Protein AF-A0A955DGS5-F1 (afdb_monomer)

pLDDT: mean 87.35, std 11.06, range [54.34, 96.38]

Radius of gyration: 20.05 Å; Cα contacts (8 Å, |Δi|>4): 126; chains: 1; bounding box: 42×46×70 Å

Solvent-accessible surface area (backbone atoms only — not comparable to full-atom values): 8387 Å² total; per-residue (Å²): 110,50,75,60,100,88,50,77,45,52,70,72,89,60,100,58,95,71,79,58,63,37,52,48,39,44,22,49,58,46,49,58,49,48,41,37,56,33,24,72,73,69,76,38,95,44,89,34,68,49,77,44,74,33,61,49,81,53,48,23,42,70,72,57,45,41,52,52,51,54,49,52,53,51,49,36,52,75,47,48,29,98,85,54,30,80,56,49,81,47,75,48,66,95,64,86,72,51,80,87,46,62,88,70,65,85,78,80,74,46,90,90,43,53,77,32,30,97,75,50,50,81,81,86,74,71,73,77,77,74,80,80,84,126

Foldseek 3Di:
DDDDPVDDFFDDDDPDDDDDQLRRLLRVVVVLVVQLVCVVVVNHPDPLEDEAEASVVSVNPPVNQQVVVVVVQVLCVVQPHPPGNSHDYHYHHPDDHPPVCPVVDDAAADPPQCCRHPVSHDPPPPDPDDPDDD

Sequence (134 aa):
IVVTEEEVEFEIRRKAAIGGEAVESLAVVLADTCGLLASVEGIANHPGFILHDSPREADLGSALYHRFISFMLSGHSALGGDEEAPFQYIMTTTTPPPPECEGVIRVHLSDDDDNNLLFKRRLGATSPLLPESS

Secondary structure (DSSP, 8-state):
-EE-SS-EE-----SS---SHHHHHHHHHHHHHHHHHHHHTTSS---SEEEEE-TTTTT--HHHHHHHHHHHHHHHHHTTHHHH-S-EEEEE-SSPPPGGGGGG------SSSGGGSTTSS-SS-PPP-PPPP-

Mean predicted aligned error: 7.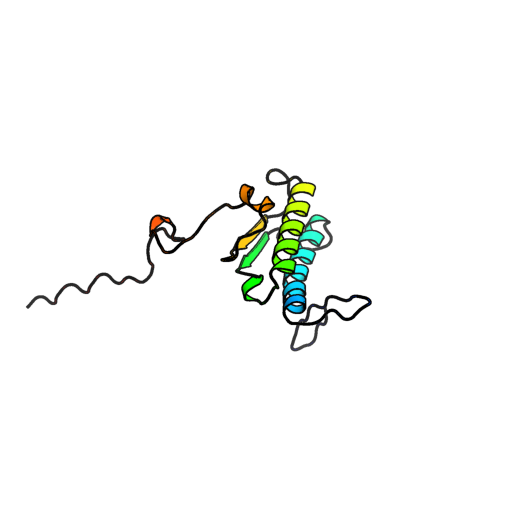56 Å

Structure (mmCIF, N/CA/C/O backbone):
data_AF-A0A955DGS5-F1
#
_entry.id   AF-A0A955DGS5-F1
#
loop_
_atom_site.group_PDB
_atom_site.id
_atom_site.type_symbol
_atom_site.label_atom_id
_atom_site.label_alt_id
_atom_site.label_comp_id
_atom_site.label_asym_id
_atom_site.label_entity_id
_atom_site.label_seq_id
_atom_site.pdbx_PDB_ins_code
_atom_site.Cartn_x
_atom_site.Cartn_y
_atom_site.Cartn_z
_atom_site.occupancy
_atom_site.B_iso_or_equiv
_atom_site.auth_seq_id
_atom_site.auth_comp_id
_atom_site.auth_asym_id
_atom_site.auth_atom_id
_atom_site.pdbx_PDB_model_num
ATOM 1 N N . ILE A 1 1 ? -16.773 10.452 6.235 1.00 80.62 1 ILE A N 1
ATOM 2 C CA . ILE A 1 1 ? -17.492 9.780 5.136 1.00 80.62 1 ILE A CA 1
ATOM 3 C C . ILE A 1 1 ? -18.809 10.503 4.978 1.00 80.62 1 ILE A C 1
ATOM 5 O O . ILE A 1 1 ? -19.562 10.573 5.948 1.00 80.62 1 ILE A O 1
ATOM 9 N N . VAL A 1 2 ? -19.025 11.101 3.818 1.00 83.69 2 VAL A N 1
ATOM 10 C CA . VAL A 1 2 ? -20.329 11.596 3.390 1.00 83.69 2 VAL A CA 1
ATOM 11 C C . VAL A 1 2 ? -20.880 10.536 2.448 1.00 83.69 2 VAL A C 1
ATOM 13 O O . VAL A 1 2 ? -20.172 10.060 1.569 1.00 83.69 2 VAL A O 1
ATOM 16 N N . VAL A 1 3 ? -22.104 10.090 2.703 1.00 86.81 3 VAL A N 1
ATOM 17 C CA . VAL A 1 3 ? -22.772 9.077 1.887 1.00 86.81 3 VAL A CA 1
ATOM 18 C C . VAL A 1 3 ? -24.062 9.701 1.395 1.00 86.81 3 VAL A C 1
ATOM 20 O O . VAL A 1 3 ? -24.892 10.111 2.210 1.00 86.81 3 VAL A O 1
ATOM 23 N N . THR A 1 4 ? -24.208 9.793 0.082 1.00 88.94 4 THR A N 1
ATOM 24 C CA . THR A 1 4 ? -25.453 10.180 -0.580 1.00 88.94 4 THR A CA 1
ATOM 25 C C . THR A 1 4 ? -25.998 8.981 -1.359 1.00 88.94 4 THR A C 1
ATOM 27 O O . THR A 1 4 ? -25.420 7.893 -1.331 1.00 88.94 4 THR A O 1
ATOM 30 N N . GLU A 1 5 ? -27.144 9.142 -2.021 1.00 87.19 5 GLU A N 1
ATOM 31 C CA . GLU A 1 5 ? -27.662 8.101 -2.920 1.00 87.19 5 GLU A CA 1
ATOM 32 C C . GLU A 1 5 ? -26.784 7.918 -4.169 1.00 87.19 5 GLU A C 1
ATOM 34 O O . GLU A 1 5 ? -26.794 6.845 -4.768 1.00 87.19 5 GLU A O 1
ATOM 39 N N . GLU A 1 6 ? -26.023 8.947 -4.551 1.00 89.62 6 GLU A N 1
ATOM 40 C CA . GLU A 1 6 ? -25.260 8.988 -5.802 1.00 89.62 6 GLU A CA 1
ATOM 41 C C . GLU A 1 6 ? -23.753 8.813 -5.583 1.00 89.62 6 GLU A C 1
ATOM 43 O O . GLU A 1 6 ? -23.057 8.335 -6.479 1.00 89.62 6 GLU A O 1
ATOM 48 N N . GLU A 1 7 ? -23.238 9.164 -4.401 1.00 87.94 7 GLU A N 1
ATOM 49 C CA . GLU A 1 7 ? -21.801 9.202 -4.145 1.00 87.94 7 GLU A CA 1
ATOM 50 C C . GLU A 1 7 ? -21.417 8.788 -2.719 1.00 87.94 7 GLU A C 1
ATOM 52 O O . GLU A 1 7 ? -22.179 8.913 -1.754 1.00 87.94 7 GLU A O 1
ATOM 57 N N . VAL A 1 8 ? -20.178 8.318 -2.590 1.00 86.44 8 VAL A N 1
ATOM 58 C CA . VAL A 1 8 ? -19.501 8.133 -1.308 1.00 86.44 8 VAL A CA 1
ATOM 59 C C . VAL A 1 8 ? -18.234 8.970 -1.339 1.00 86.44 8 VAL A C 1
ATOM 61 O O . VAL A 1 8 ? -17.365 8.748 -2.178 1.00 86.44 8 VAL A O 1
ATOM 64 N N . GLU A 1 9 ? -18.122 9.903 -0.401 1.00 88.94 9 GLU A N 1
ATOM 65 C CA . GLU A 1 9 ? -16.997 10.826 -0.306 1.00 88.94 9 GLU A CA 1
ATOM 66 C C . GLU A 1 9 ? -16.252 10.649 1.024 1.00 88.94 9 GLU A C 1
ATOM 68 O O . GLU A 1 9 ? -16.837 10.544 2.116 1.00 88.94 9 GLU A O 1
ATOM 73 N N . PHE A 1 10 ? -14.924 10.642 0.946 1.00 90.25 10 PHE A N 1
ATOM 74 C CA . PHE A 1 10 ? -14.033 10.591 2.098 1.00 90.25 10 PHE A CA 1
ATOM 75 C C . PHE A 1 10 ? -13.399 11.964 2.319 1.00 90.25 10 PHE A C 1
ATOM 77 O O . PHE A 1 10 ? -12.862 12.564 1.400 1.00 90.25 10 PHE A O 1
ATOM 84 N N . GLU A 1 11 ? -13.434 12.455 3.559 1.00 88.75 11 GLU A N 1
ATOM 85 C CA . GLU A 1 11 ? -13.000 13.815 3.895 1.00 88.75 11 GLU A CA 1
ATOM 86 C C . GLU A 1 11 ? -11.994 13.787 5.053 1.00 88.75 11 GLU A C 1
ATOM 88 O O . GLU A 1 11 ? -12.238 13.153 6.087 1.00 88.75 11 GLU A O 1
ATOM 93 N N . ILE A 1 12 ? -10.891 14.530 4.912 1.00 87.69 12 ILE A N 1
ATOM 94 C CA . ILE A 1 12 ? -9.918 14.772 5.985 1.00 87.69 12 ILE A CA 1
ATOM 95 C C . ILE A 1 12 ? -10.202 16.136 6.618 1.00 87.69 12 ILE A C 1
ATOM 97 O O . ILE A 1 12 ? -9.937 17.183 6.032 1.00 87.69 12 ILE A O 1
ATOM 101 N N . ARG A 1 13 ? -10.680 16.141 7.866 1.00 84.44 13 ARG A N 1
ATOM 102 C CA . ARG A 1 13 ? -10.980 17.380 8.603 1.00 84.44 13 ARG A CA 1
ATOM 103 C C . ARG A 1 13 ? -9.812 17.824 9.479 1.00 84.44 13 ARG A C 1
ATOM 105 O O . ARG A 1 13 ? -9.363 17.085 10.354 1.00 84.44 13 ARG A O 1
ATOM 112 N N . ARG A 1 14 ? -9.371 19.078 9.328 1.00 77.12 14 ARG A N 1
ATOM 113 C CA . ARG A 1 14 ? -8.412 19.740 10.235 1.00 77.12 14 ARG A CA 1
ATOM 114 C C . ARG A 1 14 ? -8.884 21.158 10.571 1.00 77.12 14 ARG A C 1
ATOM 116 O O . ARG A 1 14 ? -9.630 21.766 9.819 1.00 77.12 14 ARG A O 1
ATOM 123 N N . LYS A 1 15 ? -8.430 21.707 11.709 1.00 68.00 15 LYS A N 1
ATOM 124 C CA . LYS A 1 15 ? -8.786 23.069 12.173 1.00 68.00 15 LYS A CA 1
ATOM 125 C C . LYS A 1 15 ? -8.424 24.198 11.191 1.00 68.00 15 LYS A C 1
ATOM 127 O O . LYS A 1 15 ? -8.991 25.277 11.298 1.00 68.00 15 LYS A O 1
ATOM 132 N N . ALA A 1 16 ? -7.484 23.968 10.279 1.00 69.62 16 ALA A N 1
ATOM 133 C CA . ALA A 1 16 ? -7.197 24.846 9.149 1.00 69.62 16 ALA A CA 1
ATOM 134 C C . ALA A 1 16 ? -7.547 24.092 7.865 1.00 69.62 16 ALA A C 1
ATOM 136 O O . ALA A 1 16 ? -7.294 22.886 7.804 1.00 69.62 16 ALA A O 1
ATOM 137 N N . ALA A 1 17 ? -8.102 24.789 6.871 1.00 59.06 17 ALA A N 1
ATOM 138 C CA . ALA A 1 17 ? -8.433 24.189 5.587 1.00 59.06 17 ALA A CA 1
ATOM 139 C C . ALA A 1 17 ? -7.171 23.581 4.960 1.00 59.06 17 ALA A C 1
ATOM 141 O O . ALA A 1 17 ? -6.194 24.282 4.695 1.00 59.06 17 ALA A O 1
ATOM 142 N N . ILE A 1 18 ? -7.197 22.267 4.761 1.00 68.06 18 ILE A N 1
ATOM 143 C CA . ILE A 1 18 ? -6.286 21.566 3.867 1.00 68.06 18 ILE A CA 1
ATOM 144 C C . ILE A 1 18 ? -7.194 21.050 2.760 1.00 68.06 18 ILE A C 1
ATOM 146 O O . ILE A 1 18 ? -8.137 20.324 3.050 1.00 68.06 18 ILE A O 1
ATOM 150 N N . GLY A 1 19 ? -6.964 21.488 1.532 1.00 67.88 19 GLY A N 1
ATOM 151 C CA . GLY A 1 19 ? -7.753 21.081 0.376 1.00 67.88 19 GLY A CA 1
ATOM 152 C C . GLY A 1 19 ? -6.851 20.866 -0.827 1.00 67.88 19 GLY A C 1
ATOM 153 O O . GLY A 1 19 ? -5.656 21.179 -0.774 1.00 67.88 19 GLY A O 1
ATOM 154 N N . GLY A 1 20 ? -7.441 20.345 -1.894 1.00 83.00 20 GLY A N 1
ATOM 155 C CA . GLY A 1 20 ? -6.760 20.018 -3.136 1.00 83.00 20 GLY A CA 1
ATOM 156 C C . GLY A 1 20 ? -6.699 18.516 -3.380 1.00 83.00 20 GLY A C 1
ATOM 157 O O . GLY A 1 20 ? -6.750 17.714 -2.448 1.00 83.00 20 GLY A O 1
ATOM 158 N N . GLU A 1 21 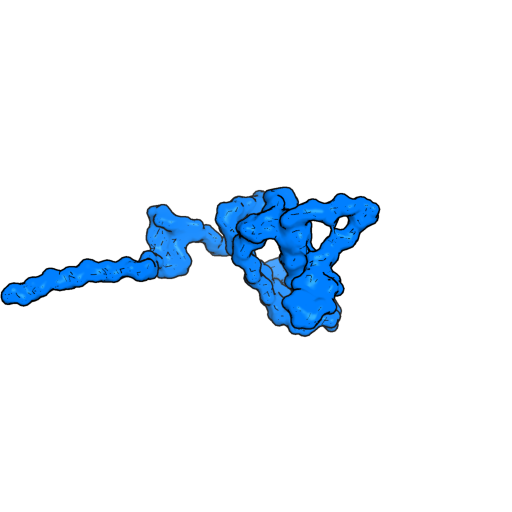? -6.519 18.179 -4.648 1.00 84.69 21 GLU A N 1
ATOM 159 C CA . GLU A 1 21 ? -6.558 16.828 -5.216 1.00 84.69 21 GLU A CA 1
ATOM 160 C C . GLU A 1 21 ? -5.726 15.815 -4.411 1.00 84.69 21 GLU A C 1
ATOM 162 O O . GLU A 1 21 ? -6.211 14.770 -3.997 1.00 84.69 21 GLU A O 1
ATOM 167 N N . ALA A 1 22 ? -4.504 16.189 -4.016 1.00 85.50 22 ALA A N 1
ATOM 168 C CA . ALA A 1 22 ? -3.632 15.323 -3.222 1.00 85.50 22 ALA A CA 1
ATOM 169 C C . ALA A 1 22 ? -4.194 14.928 -1.840 1.00 85.50 22 ALA A C 1
ATOM 171 O O . ALA A 1 22 ? -3.803 13.899 -1.287 1.00 85.50 22 ALA A O 1
ATOM 172 N N . VAL A 1 23 ? -5.050 15.759 -1.241 1.00 87.56 23 VAL A N 1
ATOM 173 C CA . VAL A 1 23 ? -5.701 15.483 0.051 1.00 87.56 23 VAL A CA 1
ATOM 174 C C . VAL A 1 23 ? -6.929 14.603 -0.149 1.00 87.56 23 VAL A C 1
ATOM 176 O O . VAL A 1 23 ? -7.165 13.715 0.667 1.00 87.56 23 VAL A O 1
ATOM 179 N N . GLU A 1 24 ? -7.674 14.823 -1.229 1.00 87.50 24 GLU A N 1
ATOM 180 C CA . GLU A 1 24 ? -8.838 14.016 -1.612 1.00 87.50 24 GLU A CA 1
ATOM 181 C C . GLU A 1 24 ? -8.409 12.574 -1.905 1.00 87.50 24 GLU A C 1
ATOM 183 O O . GLU A 1 24 ? -8.931 11.630 -1.313 1.00 87.50 24 GLU A O 1
ATOM 188 N N . SER A 1 25 ? -7.343 12.395 -2.680 1.00 88.62 25 SER A N 1
ATOM 189 C CA . SER A 1 25 ? -6.785 11.072 -2.974 1.00 88.62 25 SER A CA 1
ATOM 190 C C . SER A 1 25 ? -6.192 10.386 -1.749 1.00 88.62 25 SER A C 1
ATOM 192 O O . SER A 1 25 ? -6.316 9.172 -1.577 1.00 88.62 25 SER A O 1
ATOM 194 N N . LEU A 1 26 ? -5.593 11.161 -0.838 1.00 90.56 26 LEU A N 1
ATOM 195 C CA . LEU A 1 26 ? -5.174 10.631 0.457 1.00 90.56 26 LEU A CA 1
ATOM 196 C C . LEU A 1 26 ? -6.375 10.149 1.279 1.00 90.56 26 LEU A C 1
ATOM 198 O O . LEU A 1 26 ? -6.252 9.150 1.982 1.00 90.56 26 LEU A O 1
ATOM 202 N N . ALA A 1 27 ? -7.518 10.837 1.219 1.00 91.31 27 ALA A N 1
ATOM 203 C CA . ALA A 1 27 ? -8.705 10.467 1.983 1.00 91.31 27 ALA A CA 1
ATOM 204 C C . ALA A 1 27 ? -9.230 9.083 1.582 1.00 91.31 27 ALA A C 1
ATOM 206 O O . ALA A 1 27 ? -9.593 8.305 2.462 1.00 91.31 27 ALA A O 1
ATOM 207 N N . VAL A 1 28 ? -9.200 8.761 0.286 1.00 90.25 28 VAL A N 1
ATOM 208 C CA . VAL A 1 28 ? -9.570 7.439 -0.245 1.00 90.25 28 VAL A CA 1
ATOM 209 C C . VAL A 1 28 ? -8.629 6.358 0.293 1.00 90.25 28 VAL A C 1
ATOM 211 O O . VAL A 1 28 ? -9.060 5.440 0.983 1.00 90.25 28 VAL A O 1
ATOM 214 N N . VAL A 1 29 ? -7.322 6.531 0.088 1.00 92.50 29 VAL A N 1
ATOM 215 C CA . VAL A 1 29 ? -6.290 5.572 0.522 1.00 92.50 29 VAL A CA 1
ATOM 216 C C . VAL A 1 29 ? -6.285 5.367 2.048 1.00 92.50 29 VAL A C 1
ATOM 218 O O . VAL A 1 29 ? -6.055 4.259 2.547 1.00 92.50 29 VAL A O 1
ATOM 221 N N . LEU A 1 30 ? -6.547 6.430 2.815 1.00 93.69 30 LEU A N 1
ATOM 222 C CA . LEU A 1 30 ? -6.703 6.345 4.266 1.00 93.69 30 LEU A CA 1
ATOM 223 C C . LEU A 1 30 ? -7.989 5.629 4.667 1.00 93.69 30 LEU A C 1
ATOM 225 O O . LEU A 1 30 ? -7.971 4.937 5.678 1.00 93.69 30 LEU A O 1
ATOM 229 N N . ALA A 1 31 ? -9.084 5.772 3.924 1.00 93.19 31 ALA A N 1
ATOM 230 C CA . ALA A 1 31 ? -10.332 5.090 4.240 1.00 93.19 31 ALA A CA 1
ATOM 231 C C . ALA A 1 31 ? -10.193 3.567 4.145 1.00 93.19 31 ALA A C 1
ATOM 233 O O . ALA A 1 31 ? -10.577 2.867 5.087 1.00 93.19 31 ALA A O 1
ATOM 234 N N . ASP A 1 32 ? -9.566 3.073 3.075 1.00 93.44 32 ASP A N 1
ATOM 235 C CA . ASP A 1 32 ? -9.265 1.647 2.899 1.00 93.44 32 ASP A CA 1
ATOM 236 C C . ASP A 1 32 ? -8.393 1.138 4.055 1.00 93.44 32 ASP A C 1
ATOM 238 O O . ASP A 1 32 ? -8.718 0.173 4.753 1.00 93.44 32 ASP A O 1
ATOM 242 N N . THR A 1 33 ? -7.323 1.881 4.345 1.00 94.81 33 THR A N 1
ATOM 243 C CA . THR A 1 33 ? -6.391 1.577 5.436 1.00 94.81 33 THR A CA 1
ATOM 244 C C . THR A 1 33 ? -7.065 1.615 6.811 1.00 94.81 33 THR A C 1
ATOM 246 O O . THR A 1 33 ? -6.771 0.788 7.672 1.00 94.81 33 THR A O 1
ATOM 249 N N . CYS A 1 34 ? -7.990 2.544 7.045 1.00 95.06 34 CYS A N 1
ATOM 250 C CA . CYS A 1 34 ? -8.764 2.612 8.279 1.00 95.06 34 CYS A CA 1
ATOM 251 C C . CYS A 1 34 ? -9.641 1.373 8.452 1.00 95.06 34 CYS A C 1
ATOM 253 O O . CYS A 1 34 ? -9.698 0.838 9.556 1.00 95.06 34 CYS A O 1
ATOM 255 N N . GLY A 1 35 ? -10.293 0.900 7.385 1.00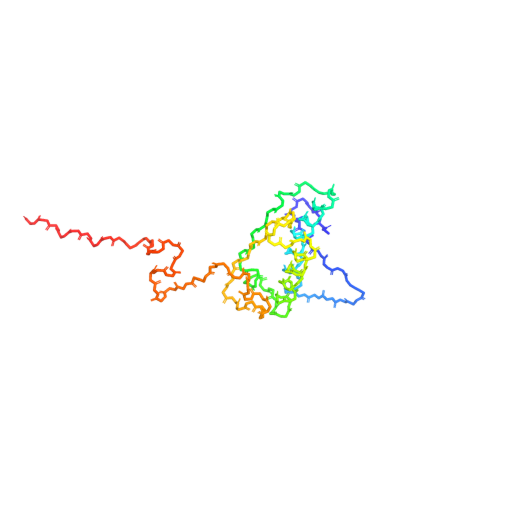 95.06 35 GLY A N 1
ATOM 256 C CA . GLY A 1 35 ? -11.054 -0.350 7.412 1.00 95.06 35 GLY A CA 1
ATOM 257 C C . GLY A 1 35 ? -10.172 -1.545 7.772 1.00 95.06 35 GLY A C 1
ATOM 258 O O . GLY A 1 35 ? -10.535 -2.351 8.632 1.00 95.06 35 GLY A O 1
ATOM 259 N N . LEU A 1 36 ? -8.977 -1.609 7.182 1.00 96.38 36 LEU A N 1
ATOM 260 C CA . LEU A 1 36 ? -7.988 -2.631 7.493 1.00 96.38 36 LEU A CA 1
ATOM 261 C C . LEU A 1 36 ? -7.545 -2.590 8.959 1.00 96.38 36 LEU A C 1
ATOM 263 O O . LEU A 1 36 ? -7.668 -3.589 9.663 1.00 96.38 36 LEU A O 1
ATOM 267 N N . LEU A 1 37 ? -7.074 -1.443 9.444 1.00 95.38 37 LEU A N 1
ATOM 268 C CA . LEU A 1 37 ? -6.594 -1.306 10.821 1.00 95.38 37 LEU A CA 1
ATOM 269 C C . LEU A 1 37 ? -7.723 -1.512 11.841 1.00 95.38 37 LEU A C 1
ATOM 271 O O . LEU A 1 37 ? -7.512 -2.127 12.880 1.00 95.38 37 LEU A O 1
ATOM 275 N N . ALA A 1 38 ? -8.949 -1.088 11.530 1.00 96.12 38 ALA A N 1
ATOM 276 C CA . ALA A 1 38 ? -10.108 -1.386 12.366 1.00 96.12 38 ALA A CA 1
ATOM 277 C C . ALA A 1 38 ? -10.393 -2.895 12.449 1.00 96.12 38 ALA A C 1
ATOM 279 O O . ALA A 1 38 ? -10.859 -3.361 13.486 1.00 96.12 38 ALA A O 1
ATOM 280 N N . SER A 1 39 ? -10.114 -3.676 11.399 1.00 95.81 39 SER A N 1
ATOM 281 C CA . SER A 1 39 ? -10.256 -5.139 11.462 1.00 95.81 39 SER A CA 1
ATOM 282 C C . SER A 1 39 ? -9.192 -5.816 12.314 1.00 95.81 39 SER A C 1
ATOM 284 O O . SER A 1 39 ? -9.511 -6.778 13.006 1.00 95.81 39 SER A O 1
ATOM 286 N N . VAL A 1 40 ? -7.974 -5.266 12.348 1.00 94.69 40 VAL A N 1
ATOM 287 C CA . VAL A 1 40 ? -6.913 -5.719 13.261 1.00 94.69 40 VAL A CA 1
ATOM 288 C C . VAL A 1 40 ? -7.364 -5.592 14.719 1.00 94.69 40 VAL A C 1
ATOM 290 O O . VAL A 1 40 ? -7.136 -6.491 15.522 1.00 94.69 40 VAL A O 1
ATOM 293 N N . GLU A 1 41 ? -8.092 -4.522 15.036 1.00 94.19 41 GLU A N 1
ATOM 294 C CA . GLU A 1 41 ? -8.680 -4.274 16.361 1.00 94.19 41 GLU A CA 1
ATOM 295 C C . GLU A 1 41 ? -10.017 -5.014 16.595 1.00 94.19 41 GLU A C 1
ATOM 297 O O . GLU A 1 41 ? -10.658 -4.843 17.632 1.00 94.19 41 GLU A O 1
ATOM 302 N N . GLY A 1 42 ? -10.496 -5.812 15.632 1.00 94.44 42 GLY A N 1
ATOM 303 C CA . GLY A 1 42 ? -11.777 -6.525 15.720 1.00 94.44 42 GLY A CA 1
ATOM 304 C C . GLY A 1 42 ? -13.025 -5.633 15.620 1.00 94.44 42 GLY A C 1
ATOM 305 O O . GLY A 1 42 ? -14.123 -6.061 15.973 1.00 94.44 42 GLY A O 1
ATOM 306 N N . ILE A 1 43 ? -12.876 -4.393 15.147 1.00 96.12 43 ILE A N 1
ATOM 307 C CA . ILE A 1 43 ? -13.950 -3.393 15.016 1.00 96.12 43 ILE A CA 1
ATOM 308 C C . ILE A 1 43 ? -14.641 -3.486 13.643 1.00 96.12 43 ILE A C 1
ATOM 310 O O . ILE A 1 43 ? -15.809 -3.118 13.510 1.00 96.12 43 ILE A O 1
ATOM 314 N N . ALA A 1 44 ? -13.943 -3.986 12.619 1.00 94.44 44 ALA A N 1
ATOM 315 C CA . ALA A 1 44 ? -14.445 -4.084 11.248 1.00 94.44 44 ALA A CA 1
ATOM 316 C C . ALA A 1 44 ? -14.252 -5.484 10.641 1.00 94.44 44 ALA A C 1
ATOM 318 O O . ALA A 1 44 ? -13.326 -6.206 10.990 1.00 94.44 44 ALA A O 1
ATOM 319 N N . ASN A 1 45 ? -15.097 -5.838 9.667 1.00 93.56 45 ASN A N 1
ATOM 320 C CA . ASN A 1 45 ? -15.029 -7.108 8.929 1.00 93.56 45 ASN A CA 1
ATOM 321 C C . ASN A 1 45 ? -14.224 -6.974 7.623 1.00 93.56 45 ASN A C 1
ATOM 323 O O . ASN A 1 45 ? -14.703 -7.342 6.551 1.00 93.56 45 ASN A O 1
ATOM 327 N N . HIS A 1 46 ? -13.030 -6.387 7.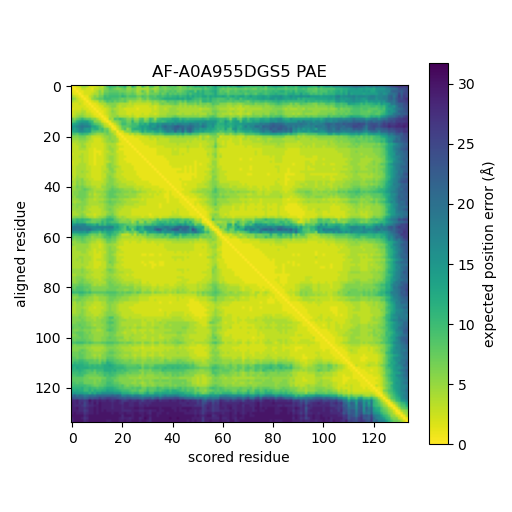690 1.00 95.94 46 HIS A N 1
ATOM 328 C CA . HIS A 1 46 ? -12.146 -6.260 6.529 1.00 95.94 46 HIS A CA 1
ATOM 329 C C . HIS A 1 46 ? -11.319 -7.552 6.347 1.00 95.94 46 HIS A C 1
ATOM 331 O O . HIS A 1 46 ? -10.889 -8.129 7.343 1.00 95.94 46 HIS A O 1
ATOM 337 N N . PRO A 1 47 ? -11.041 -8.020 5.113 1.00 94.50 47 PRO A N 1
ATOM 338 C CA . PRO A 1 47 ? -10.361 -9.301 4.859 1.00 94.50 47 PRO A CA 1
ATOM 339 C C . PRO A 1 47 ? -8.872 -9.358 5.249 1.00 94.50 47 PRO A C 1
ATOM 341 O O . PRO A 1 47 ? -8.194 -10.317 4.896 1.00 94.50 47 PRO A O 1
ATOM 344 N N . GLY A 1 48 ? -8.327 -8.335 5.912 1.00 95.31 48 GLY A N 1
ATOM 345 C CA . GLY A 1 48 ? -6.891 -8.270 6.207 1.00 95.31 48 GLY A CA 1
ATOM 346 C C . GLY A 1 48 ? -5.983 -8.126 4.974 1.00 95.31 48 GLY A C 1
ATOM 347 O O . GLY A 1 48 ? -4.778 -8.292 5.101 1.00 95.31 48 GLY A O 1
ATOM 348 N N . PHE A 1 49 ? -6.523 -7.836 3.785 1.00 95.75 49 PHE A N 1
ATOM 349 C CA . PHE A 1 49 ? -5.762 -7.764 2.532 1.00 95.75 49 PHE A CA 1
ATOM 350 C C . PHE A 1 49 ? -6.114 -6.504 1.737 1.00 95.75 49 PHE A C 1
ATOM 352 O O . PHE A 1 49 ? -7.290 -6.280 1.452 1.00 95.75 49 PHE A O 1
ATOM 359 N N . ILE A 1 50 ? -5.107 -5.708 1.361 1.00 95.38 50 ILE A N 1
ATOM 360 C CA . ILE A 1 50 ? -5.255 -4.520 0.504 1.00 95.38 50 ILE A CA 1
ATOM 361 C C . ILE A 1 50 ? -4.210 -4.543 -0.614 1.00 95.38 50 ILE A C 1
ATOM 363 O O . ILE A 1 50 ? -3.032 -4.808 -0.366 1.00 95.38 50 ILE A O 1
ATOM 367 N N . LEU A 1 51 ? -4.638 -4.176 -1.824 1.00 94.94 51 LEU A N 1
ATOM 368 C CA . LEU A 1 51 ? -3.775 -3.849 -2.957 1.00 94.94 51 LEU A CA 1
ATOM 369 C C . LEU A 1 51 ? -4.097 -2.431 -3.443 1.00 94.94 51 LEU A C 1
ATOM 371 O O . LEU A 1 51 ? -5.205 -2.191 -3.914 1.00 94.94 51 LEU A O 1
ATOM 375 N N . HIS A 1 52 ? -3.133 -1.513 -3.361 1.00 93.44 52 HIS A N 1
ATOM 376 C CA . HIS A 1 52 ? -3.227 -0.206 -4.020 1.00 93.44 52 HIS A CA 1
ATOM 377 C C . HIS A 1 52 ? -2.358 -0.192 -5.271 1.00 93.44 52 HIS A C 1
ATOM 379 O O . HIS A 1 52 ? -1.145 -0.390 -5.179 1.00 93.44 52 HIS A O 1
ATOM 385 N N . ASP A 1 53 ? -2.976 0.087 -6.416 1.00 89.81 53 ASP A N 1
ATOM 386 C CA . ASP A 1 53 ? -2.266 0.251 -7.679 1.00 89.81 53 ASP A CA 1
ATOM 387 C C . ASP A 1 53 ? -1.994 1.725 -7.964 1.00 89.81 53 ASP A C 1
ATOM 389 O O . ASP A 1 53 ? -2.923 2.518 -8.091 1.00 89.81 53 ASP A O 1
ATOM 393 N N . SER A 1 54 ? -0.712 2.092 -7.988 1.00 84.31 54 SER A N 1
ATOM 394 C CA . SER A 1 54 ? -0.214 3.441 -8.258 1.00 84.31 54 SER A CA 1
ATOM 395 C C . SER A 1 54 ? -1.011 4.560 -7.556 1.00 84.31 54 SER A C 1
ATOM 397 O O . SER A 1 54 ? -1.472 5.493 -8.210 1.00 84.31 54 SER A O 1
ATOM 399 N N . PRO A 1 55 ? -1.119 4.585 -6.209 1.00 74.88 55 PRO A N 1
ATOM 400 C CA . PRO A 1 55 ? -1.892 5.617 -5.499 1.00 74.88 55 PRO A CA 1
ATOM 401 C C . PRO A 1 55 ? -1.379 7.051 -5.731 1.00 74.88 55 PRO A C 1
ATOM 403 O O . PRO A 1 55 ? -2.085 8.017 -5.465 1.00 74.88 55 PRO A O 1
ATOM 406 N N . ARG A 1 56 ? -0.148 7.211 -6.236 1.00 69.00 56 ARG A N 1
ATOM 407 C CA . ARG A 1 56 ? 0.393 8.500 -6.687 1.00 69.00 56 ARG A CA 1
ATOM 408 C C . ARG A 1 56 ? -0.172 8.961 -8.034 1.00 69.00 56 ARG A C 1
ATOM 410 O O . ARG A 1 56 ? -0.262 10.161 -8.249 1.00 69.00 56 ARG A O 1
ATOM 417 N N . GLU A 1 57 ? -0.515 8.044 -8.935 1.00 62.31 57 GLU A N 1
ATOM 418 C CA . GLU A 1 57 ? -1.140 8.392 -10.221 1.00 62.31 57 GLU A CA 1
ATOM 419 C C . GLU A 1 57 ? -2.566 8.918 -10.032 1.00 62.31 57 GLU A C 1
ATOM 421 O O . GLU A 1 57 ? -3.058 9.641 -10.885 1.00 62.31 57 GLU A O 1
ATOM 426 N N . ALA A 1 58 ? -3.171 8.657 -8.870 1.00 59.78 58 ALA A N 1
ATOM 427 C CA . ALA A 1 58 ? -4.345 9.364 -8.377 1.00 59.78 58 ALA A CA 1
ATOM 428 C C . ALA A 1 58 ? -3.973 10.694 -7.685 1.00 59.78 58 ALA A C 1
ATOM 430 O O . ALA A 1 58 ? -4.555 11.024 -6.672 1.00 59.78 58 ALA A O 1
ATOM 431 N N . ASP A 1 59 ? -2.953 11.431 -8.124 1.00 72.00 59 ASP A N 1
ATOM 432 C CA . ASP A 1 59 ? -2.571 12.761 -7.599 1.00 72.00 59 ASP A CA 1
ATOM 433 C C . ASP A 1 59 ? -2.113 12.855 -6.134 1.00 72.00 59 ASP A C 1
ATOM 435 O O . ASP A 1 59 ? -1.953 13.952 -5.582 1.00 72.00 59 ASP A O 1
ATOM 439 N N . LEU A 1 60 ? -1.790 11.734 -5.482 1.00 79.38 60 LEU A N 1
ATOM 440 C CA . LEU A 1 60 ? -1.169 11.788 -4.161 1.00 79.38 60 LEU A CA 1
ATOM 441 C C . LEU A 1 60 ? 0.207 12.468 -4.262 1.00 79.38 60 LEU A C 1
ATOM 443 O O . LEU A 1 60 ? 1.182 11.906 -4.765 1.00 79.38 60 LEU A O 1
ATOM 447 N N . GLY A 1 61 ? 0.305 13.699 -3.756 1.00 84.19 61 GLY A N 1
ATOM 448 C CA . GLY A 1 61 ? 1.546 14.471 -3.793 1.00 84.19 61 GLY A CA 1
ATOM 449 C C . GLY A 1 61 ? 2.718 13.704 -3.167 1.00 84.19 61 GLY A C 1
ATOM 450 O O . GLY A 1 61 ? 2.554 13.052 -2.136 1.00 84.19 61 GLY A O 1
ATOM 451 N N . SER A 1 62 ? 3.924 13.816 -3.744 1.00 85.38 62 SER A N 1
ATOM 452 C CA . SER A 1 62 ? 5.100 12.996 -3.376 1.00 85.38 62 SER A CA 1
ATOM 453 C C . SER A 1 62 ? 5.373 12.931 -1.869 1.00 85.38 62 SER A C 1
ATOM 455 O O . SER A 1 62 ? 5.721 11.877 -1.345 1.00 85.38 62 SER A O 1
ATOM 457 N N . ALA A 1 63 ? 5.196 14.046 -1.156 1.00 88.69 63 ALA A N 1
ATOM 458 C CA . ALA A 1 63 ? 5.415 14.092 0.284 1.00 88.69 63 ALA A CA 1
ATOM 459 C C . ALA A 1 63 ? 4.342 13.322 1.078 1.00 88.69 63 ALA A C 1
ATOM 461 O O . ALA A 1 63 ? 4.648 12.760 2.126 1.00 88.69 63 ALA A O 1
ATOM 462 N N . LEU A 1 64 ? 3.086 13.316 0.619 1.00 89.75 64 LEU A N 1
ATOM 463 C CA . LEU A 1 64 ? 2.014 12.522 1.229 1.00 89.75 64 LEU A CA 1
ATOM 464 C C . LEU A 1 64 ? 2.169 11.044 0.879 1.00 89.75 64 LEU A C 1
ATOM 466 O O . LEU A 1 64 ? 2.040 10.220 1.774 1.00 89.75 64 LEU A O 1
ATOM 470 N N . TYR A 1 65 ? 2.544 10.732 -0.363 1.00 90.88 65 TYR A N 1
ATOM 471 C CA . TYR A 1 65 ? 2.892 9.382 -0.804 1.00 90.88 65 TYR A CA 1
ATOM 472 C C . TYR A 1 65 ? 3.966 8.750 0.089 1.00 90.88 65 TYR A C 1
ATOM 474 O O . TYR A 1 65 ? 3.734 7.697 0.679 1.00 90.88 65 TYR A O 1
ATOM 482 N 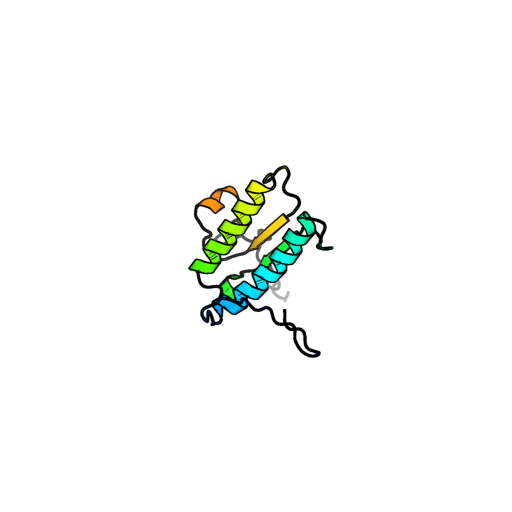N . HIS A 1 66 ? 5.102 9.433 0.275 1.00 91.94 66 HIS A N 1
ATOM 483 C CA . HIS A 1 66 ? 6.175 8.937 1.140 1.00 91.94 66 HIS A CA 1
ATOM 484 C C . HIS A 1 66 ? 5.704 8.744 2.579 1.00 91.94 66 HIS A C 1
ATOM 486 O O . HIS A 1 66 ? 5.867 7.662 3.130 1.00 91.94 66 HIS A O 1
ATOM 492 N N . ARG A 1 67 ? 5.040 9.748 3.166 1.00 93.25 67 ARG A N 1
ATOM 493 C CA . ARG A 1 67 ? 4.529 9.647 4.543 1.00 93.25 67 ARG A CA 1
ATOM 494 C C . ARG A 1 67 ? 3.525 8.513 4.729 1.00 93.25 67 ARG A C 1
ATOM 496 O O . ARG A 1 67 ? 3.538 7.880 5.779 1.00 93.25 67 ARG A O 1
ATOM 503 N N . PHE A 1 68 ? 2.655 8.281 3.750 1.00 93.38 68 PHE A N 1
ATOM 504 C CA . PHE A 1 68 ? 1.658 7.221 3.816 1.00 93.38 68 PHE A CA 1
ATOM 505 C C . PHE A 1 68 ? 2.314 5.833 3.806 1.00 93.38 68 PHE A C 1
ATOM 507 O O . PHE A 1 68 ? 1.988 5.000 4.649 1.00 93.38 68 PHE A O 1
ATOM 514 N N . ILE A 1 69 ? 3.296 5.603 2.930 1.00 93.56 69 ILE A N 1
ATOM 515 C CA . ILE A 1 69 ? 4.027 4.328 2.907 1.00 93.56 69 ILE A CA 1
ATOM 516 C C . ILE A 1 69 ? 4.808 4.127 4.206 1.00 93.56 69 ILE A C 1
ATOM 518 O O . ILE A 1 69 ? 4.708 3.062 4.813 1.00 93.56 69 ILE A O 1
ATOM 522 N N . SER A 1 70 ? 5.536 5.147 4.674 1.00 95.00 70 SER A N 1
ATOM 523 C CA . SER A 1 70 ? 6.274 5.056 5.938 1.00 95.00 70 SER A CA 1
ATOM 524 C C . SER A 1 70 ? 5.334 4.775 7.117 1.00 95.00 70 SER A C 1
ATOM 526 O O . SER A 1 70 ? 5.692 4.015 8.017 1.00 95.00 70 SER A O 1
ATOM 528 N N . PHE A 1 71 ? 4.117 5.338 7.110 1.00 95.69 71 PHE A N 1
ATOM 529 C CA . PHE A 1 71 ? 3.076 5.037 8.096 1.00 95.69 71 PHE A CA 1
ATOM 530 C C . PHE A 1 71 ? 2.662 3.560 8.055 1.00 95.69 71 PHE A C 1
ATOM 532 O O . PHE A 1 71 ? 2.676 2.905 9.098 1.00 95.69 71 PHE A O 1
ATOM 539 N N . MET A 1 72 ? 2.372 3.017 6.869 1.00 95.88 72 MET A N 1
ATOM 540 C CA . MET A 1 72 ? 2.005 1.605 6.707 1.00 95.88 72 MET A CA 1
ATOM 541 C C . MET A 1 72 ? 3.125 0.657 7.137 1.00 95.88 72 MET A C 1
ATOM 543 O O . MET A 1 72 ? 2.876 -0.291 7.878 1.00 95.88 72 MET A O 1
ATOM 547 N N . LEU A 1 73 ? 4.368 0.938 6.739 1.00 95.81 73 LEU A N 1
ATOM 548 C CA . LEU A 1 73 ? 5.533 0.132 7.106 1.00 95.81 73 LEU A CA 1
ATOM 549 C C . LEU A 1 73 ? 5.805 0.158 8.617 1.00 95.81 73 LEU A C 1
ATOM 551 O O . LEU A 1 73 ? 6.111 -0.873 9.221 1.00 95.81 73 LEU A O 1
ATOM 555 N N . SER A 1 74 ? 5.660 1.329 9.242 1.00 95.94 74 SER A N 1
ATOM 556 C CA . SER A 1 74 ? 5.809 1.471 10.693 1.00 95.94 74 SER A CA 1
ATOM 557 C C . SER A 1 74 ? 4.717 0.702 11.439 1.00 95.94 74 SER A C 1
ATOM 559 O O . SER A 1 74 ? 5.016 0.016 12.413 1.00 95.94 74 SER A O 1
ATOM 561 N N . GLY A 1 75 ? 3.467 0.776 10.966 1.00 95.19 75 GLY A N 1
ATOM 562 C CA . GLY A 1 75 ? 2.341 0.027 11.530 1.00 95.19 75 GLY A CA 1
ATOM 563 C C . GLY A 1 75 ? 2.523 -1.486 11.406 1.00 95.19 75 GLY A C 1
ATOM 564 O O . GLY A 1 75 ? 2.389 -2.192 12.399 1.00 95.19 75 GLY A O 1
ATOM 565 N N . HIS A 1 76 ? 2.917 -1.967 10.222 1.00 95.62 76 HIS A N 1
ATOM 566 C CA . HIS A 1 76 ? 3.283 -3.370 9.978 1.00 95.62 76 HIS A CA 1
ATOM 567 C C . HIS A 1 76 ? 4.340 -3.854 10.973 1.00 95.62 76 HIS A C 1
ATOM 569 O O . HIS A 1 76 ? 4.143 -4.843 11.673 1.00 95.62 76 HIS A O 1
ATOM 575 N N . SER A 1 77 ? 5.432 -3.097 11.106 1.00 95.69 77 SER A N 1
ATOM 576 C CA . SER A 1 77 ? 6.531 -3.432 12.019 1.00 95.69 77 SER A CA 1
ATOM 577 C C . SER A 1 77 ? 6.084 -3.457 13.484 1.00 95.69 77 SER A C 1
ATOM 579 O O . SER A 1 77 ? 6.471 -4.348 14.235 1.00 95.69 77 SER A O 1
ATOM 581 N N . ALA A 1 78 ? 5.247 -2.501 13.898 1.00 95.75 78 ALA A N 1
ATOM 582 C CA . ALA A 1 78 ? 4.714 -2.429 15.257 1.00 95.75 78 ALA A CA 1
ATOM 583 C C . ALA A 1 78 ? 3.750 -3.580 15.590 1.00 95.75 78 ALA A C 1
ATOM 585 O O . ALA A 1 78 ? 3.604 -3.931 16.759 1.00 95.75 78 ALA A O 1
ATOM 586 N N . LEU A 1 79 ? 3.117 -4.167 14.574 1.00 95.94 79 LEU A N 1
ATOM 587 C CA . LEU A 1 79 ? 2.168 -5.272 14.698 1.00 95.94 79 LEU A CA 1
ATOM 588 C C . LEU A 1 79 ? 2.810 -6.651 14.489 1.00 95.94 79 LEU A C 1
ATOM 590 O O . LEU A 1 79 ? 2.092 -7.629 14.335 1.00 95.94 79 LEU A O 1
ATOM 594 N N . GLY A 1 80 ? 4.144 -6.744 14.522 1.00 95.31 80 GLY A N 1
ATOM 595 C CA . GLY A 1 80 ? 4.865 -8.020 14.458 1.00 95.31 80 GLY A CA 1
ATOM 596 C C . GLY A 1 80 ? 5.542 -8.317 13.119 1.00 95.31 80 GLY A C 1
ATOM 597 O O . GLY A 1 80 ? 6.187 -9.354 12.976 1.00 95.31 80 GLY A O 1
ATOM 598 N N . GLY A 1 81 ? 5.466 -7.394 12.157 1.00 94.75 81 GLY A N 1
ATOM 599 C CA . GLY A 1 81 ? 6.208 -7.474 10.902 1.00 94.75 81 GLY A CA 1
ATOM 600 C C . GLY A 1 81 ? 5.851 -8.700 10.058 1.00 94.75 81 GLY A C 1
ATOM 601 O O . GLY A 1 81 ? 4.733 -9.200 10.103 1.00 94.75 81 GLY A O 1
ATOM 602 N N . ASP A 1 82 ? 6.806 -9.184 9.264 1.00 91.69 82 ASP A N 1
ATOM 603 C CA . ASP A 1 82 ? 6.577 -10.261 8.285 1.00 91.69 82 ASP A CA 1
ATOM 604 C C . ASP A 1 82 ? 6.129 -11.596 8.906 1.00 91.69 82 ASP A C 1
ATOM 606 O O . ASP A 1 82 ? 5.568 -12.431 8.198 1.00 91.69 82 ASP A O 1
ATOM 610 N N . GLU A 1 83 ? 6.387 -11.809 10.198 1.00 91.50 83 GLU A N 1
ATOM 611 C CA . GLU A 1 83 ? 6.062 -13.060 10.888 1.00 91.50 83 GLU A CA 1
ATOM 612 C C . GLU A 1 83 ? 4.653 -13.041 11.492 1.00 91.50 83 GLU A C 1
ATOM 614 O O . GLU A 1 83 ? 3.935 -14.032 11.391 1.00 91.50 83 GLU A O 1
ATOM 619 N N . GLU A 1 84 ? 4.247 -11.916 12.087 1.00 95.12 84 GLU A N 1
ATOM 620 C CA . GLU A 1 84 ? 3.075 -11.871 12.974 1.00 95.12 84 GLU A CA 1
ATOM 621 C C . GLU A 1 84 ? 2.069 -10.756 12.632 1.00 95.12 84 GLU A C 1
ATOM 623 O O . GLU A 1 84 ? 1.004 -10.690 13.250 1.00 95.12 84 GLU A O 1
ATOM 628 N N . ALA A 1 85 ? 2.352 -9.883 11.653 1.00 95.62 85 ALA A N 1
ATOM 629 C CA . ALA A 1 85 ? 1.408 -8.830 11.285 1.00 95.62 85 ALA A CA 1
ATOM 630 C C . ALA A 1 85 ? 0.073 -9.428 10.788 1.00 95.62 85 ALA A C 1
ATOM 632 O O . ALA A 1 85 ? 0.059 -10.240 9.860 1.00 95.62 85 ALA A O 1
ATOM 633 N N . PRO A 1 86 ? -1.078 -8.994 11.33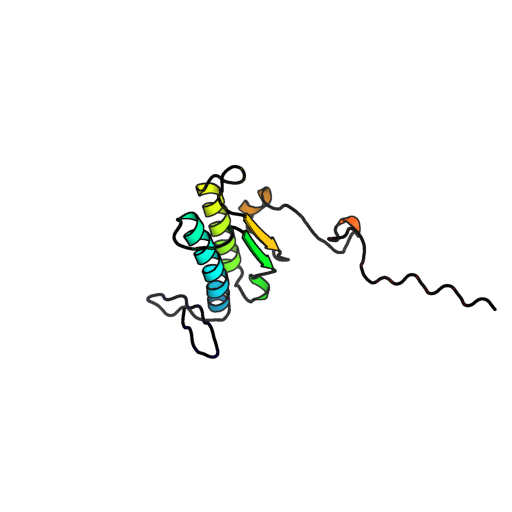6 1.00 95.62 86 PRO A N 1
ATOM 634 C CA . PRO A 1 86 ? -2.384 -9.601 11.062 1.00 95.62 86 PRO A CA 1
ATOM 635 C C . PRO A 1 86 ? -3.013 -9.130 9.739 1.00 95.62 86 PRO A C 1
ATOM 637 O O . PRO A 1 86 ? -4.231 -9.189 9.567 1.00 95.62 86 PRO A O 1
ATOM 640 N N . PHE A 1 87 ? -2.205 -8.622 8.807 1.00 96.19 87 PHE A N 1
ATOM 641 C CA . PHE A 1 87 ? -2.658 -8.183 7.496 1.00 96.19 87 PHE A CA 1
ATOM 642 C C . PHE A 1 87 ? -1.565 -8.260 6.432 1.00 96.19 87 PHE A C 1
ATOM 644 O O . PHE A 1 87 ? -0.375 -8.309 6.724 1.00 96.19 87 PHE A O 1
ATOM 651 N N . GLN A 1 88 ? -1.988 -8.178 5.172 1.00 95.06 88 GLN A N 1
ATOM 652 C CA . GLN A 1 88 ? -1.127 -8.035 4.012 1.00 95.06 88 GLN A CA 1
ATOM 653 C C . GLN A 1 88 ? -1.499 -6.772 3.231 1.00 95.06 88 GLN A C 1
ATOM 655 O O . GLN A 1 88 ? -2.631 -6.606 2.775 1.00 95.06 88 GLN A O 1
ATOM 660 N N . TYR A 1 89 ? -0.518 -5.888 3.058 1.00 95.56 89 TYR A N 1
ATOM 661 C CA . TYR A 1 89 ? -0.641 -4.694 2.231 1.00 95.56 89 TYR A CA 1
ATOM 662 C C . TYR A 1 89 ? 0.334 -4.760 1.057 1.00 95.56 89 TYR A C 1
ATOM 664 O O . TYR A 1 89 ? 1.538 -4.915 1.252 1.00 95.56 89 TYR A O 1
ATOM 672 N N . ILE A 1 90 ? -0.190 -4.641 -0.160 1.00 95.38 90 ILE A N 1
ATOM 673 C CA . ILE A 1 90 ? 0.592 -4.606 -1.394 1.00 95.38 90 ILE A CA 1
ATOM 674 C C . ILE A 1 90 ? 0.380 -3.248 -2.060 1.00 95.38 90 ILE A C 1
ATOM 676 O O . ILE A 1 90 ? -0.745 -2.767 -2.193 1.00 95.38 90 ILE A O 1
ATOM 680 N N . MET A 1 91 ? 1.474 -2.639 -2.507 1.00 93.31 91 MET A N 1
ATOM 681 C CA . MET A 1 91 ? 1.444 -1.443 -3.338 1.00 93.31 91 MET A CA 1
ATOM 682 C C . MET A 1 91 ? 2.242 -1.694 -4.612 1.00 93.31 91 MET A C 1
ATOM 684 O O . MET A 1 91 ? 3.395 -2.122 -4.547 1.00 93.31 91 MET A O 1
ATOM 688 N N . THR A 1 92 ? 1.650 -1.379 -5.757 1.00 93.06 92 THR A N 1
ATOM 689 C CA . THR A 1 92 ? 2.372 -1.216 -7.023 1.00 93.06 92 THR A CA 1
ATOM 690 C C . THR A 1 92 ? 2.560 0.269 -7.298 1.00 93.06 92 THR A C 1
ATOM 692 O O . THR A 1 92 ? 1.728 1.099 -6.936 1.00 93.06 92 THR A O 1
ATOM 695 N N . THR A 1 93 ? 3.715 0.637 -7.845 1.00 90.94 93 THR A N 1
ATOM 696 C CA . THR A 1 93 ? 4.074 2.039 -8.072 1.00 90.94 93 THR A CA 1
ATOM 697 C C . THR A 1 93 ? 5.252 2.129 -9.033 1.00 90.94 93 THR A C 1
ATOM 699 O O . THR A 1 93 ? 6.191 1.337 -8.965 1.00 90.94 93 THR A O 1
ATOM 702 N N . THR A 1 94 ? 5.223 3.129 -9.909 1.00 89.88 94 THR A N 1
ATOM 703 C CA . THR A 1 94 ? 6.368 3.538 -10.741 1.00 89.88 94 THR A CA 1
ATOM 704 C C . THR A 1 94 ? 7.254 4.569 -10.035 1.00 89.88 94 THR A C 1
ATOM 706 O O . THR A 1 94 ? 8.317 4.943 -10.528 1.00 89.88 94 THR A O 1
ATOM 709 N N . THR A 1 95 ? 6.819 5.060 -8.871 1.00 88.88 95 THR A N 1
ATOM 710 C CA . THR A 1 95 ? 7.531 6.084 -8.104 1.00 88.88 95 THR A CA 1
ATOM 711 C C . THR A 1 95 ? 8.410 5.435 -7.044 1.00 88.88 95 THR A C 1
ATOM 713 O O . THR A 1 95 ? 7.887 4.667 -6.235 1.00 88.88 95 THR A O 1
ATOM 716 N N . PRO A 1 96 ? 9.706 5.789 -6.962 1.00 89.38 96 PRO A N 1
ATOM 717 C CA . PRO A 1 96 ? 10.587 5.268 -5.925 1.00 89.38 96 PRO A CA 1
ATOM 718 C C . PRO A 1 96 ? 9.987 5.451 -4.519 1.00 89.38 96 PRO A C 1
ATOM 720 O O . PRO A 1 96 ? 9.596 6.576 -4.162 1.00 89.38 96 PRO A O 1
ATOM 723 N N . PRO A 1 97 ? 9.865 4.371 -3.726 1.00 90.00 97 PRO A N 1
ATOM 724 C CA . PRO A 1 97 ? 9.385 4.472 -2.357 1.00 90.00 97 PRO A CA 1
ATOM 725 C C . PRO A 1 97 ? 10.440 5.160 -1.467 1.00 90.00 97 PRO A C 1
ATOM 727 O O . PRO A 1 97 ? 11.574 5.388 -1.900 1.00 90.00 97 PRO A O 1
ATOM 730 N N . PRO A 1 98 ? 10.085 5.527 -0.225 1.00 91.00 98 PRO A N 1
ATOM 731 C CA . PRO A 1 98 ? 11.057 5.998 0.758 1.00 91.00 98 PRO A CA 1
ATOM 732 C C . PRO A 1 98 ? 12.208 4.989 0.962 1.00 91.00 98 PRO A C 1
ATOM 734 O O . PRO A 1 98 ? 11.952 3.785 0.889 1.00 91.00 98 PRO A O 1
ATOM 737 N N . PRO A 1 99 ? 13.450 5.426 1.255 1.00 92.00 99 PRO A N 1
ATOM 738 C CA . PRO A 1 99 ? 14.605 4.530 1.405 1.00 92.00 99 PRO A CA 1
ATOM 739 C C . PRO A 1 99 ? 14.422 3.407 2.434 1.00 92.00 99 PRO A C 1
ATOM 741 O O . PRO A 1 99 ? 14.957 2.316 2.266 1.00 92.00 99 PRO A O 1
ATOM 744 N N . GLU A 1 100 ? 13.646 3.640 3.493 1.00 93.19 100 GLU A N 1
ATOM 745 C CA . GLU A 1 100 ? 13.321 2.628 4.503 1.00 93.19 100 GLU A CA 1
ATOM 746 C C . GLU A 1 100 ? 12.507 1.445 3.952 1.00 93.19 100 GLU A C 1
ATOM 748 O O . GLU A 1 100 ? 12.445 0.395 4.587 1.00 93.19 100 GLU A O 1
ATOM 753 N N . CYS A 1 101 ? 11.906 1.593 2.769 1.00 92.56 101 CYS A N 1
ATOM 754 C CA . CYS A 1 101 ? 11.105 0.552 2.135 1.00 92.56 101 CYS A CA 1
ATOM 755 C C . CYS A 1 101 ? 11.934 -0.431 1.306 1.00 92.56 101 CYS A C 1
ATOM 757 O O . CYS A 1 101 ? 11.383 -1.430 0.858 1.00 92.56 101 CYS A O 1
ATOM 759 N N . GLU A 1 102 ? 13.234 -0.192 1.109 1.00 91.75 102 GLU A N 1
ATOM 760 C CA . GLU A 1 102 ? 14.086 -1.039 0.260 1.00 91.75 102 GLU A CA 1
ATOM 761 C C . GLU A 1 102 ? 14.017 -2.520 0.671 1.00 91.75 102 GLU A C 1
ATOM 763 O O . GLU A 1 102 ? 13.878 -3.407 -0.167 1.00 91.75 102 GLU A O 1
ATOM 768 N N . GLY A 1 103 ? 14.015 -2.794 1.981 1.00 91.50 103 GLY A N 1
ATOM 769 C CA . GLY A 1 103 ? 13.955 -4.157 2.521 1.00 91.50 103 GLY A CA 1
ATOM 770 C C . GLY A 1 103 ? 12.615 -4.876 2.329 1.00 91.50 103 GLY A C 1
ATOM 771 O O . GLY A 1 103 ? 12.548 -6.085 2.545 1.00 91.50 103 GLY A O 1
ATOM 772 N N . VAL A 1 104 ? 11.557 -4.163 1.931 1.00 92.75 104 VAL A N 1
ATOM 773 C CA . VAL A 1 104 ? 10.215 -4.732 1.718 1.00 92.75 104 VAL A CA 1
ATOM 774 C C . VAL A 1 104 ? 9.800 -4.765 0.247 1.00 92.75 104 VAL A C 1
ATOM 776 O O . VAL A 1 104 ? 8.716 -5.262 -0.067 1.00 92.75 104 VAL A O 1
ATOM 779 N N . ILE A 1 105 ? 10.651 -4.302 -0.676 1.00 94.56 105 ILE A N 1
ATOM 780 C CA . ILE A 1 105 ? 10.394 -4.439 -2.112 1.00 94.56 105 ILE A CA 1
ATOM 781 C C . ILE A 1 105 ? 10.507 -5.917 -2.495 1.00 94.56 105 ILE A C 1
ATOM 783 O O . ILE A 1 105 ? 11.542 -6.556 -2.312 1.00 94.56 105 ILE A O 1
ATOM 787 N N . ARG A 1 106 ? 9.418 -6.483 -3.028 1.00 93.94 106 ARG A N 1
ATOM 788 C CA . ARG A 1 106 ? 9.360 -7.907 -3.400 1.00 93.94 106 ARG A CA 1
ATOM 789 C C . ARG A 1 106 ? 9.649 -8.161 -4.872 1.00 93.94 106 ARG A C 1
ATOM 791 O O . ARG A 1 106 ? 10.186 -9.212 -5.208 1.00 93.94 106 ARG A O 1
ATOM 798 N N . VAL A 1 107 ? 9.268 -7.231 -5.745 1.00 93.94 107 VAL A N 1
ATOM 799 C CA . VAL A 1 107 ? 9.387 -7.382 -7.197 1.00 93.94 107 VAL A CA 1
ATOM 800 C C . VAL A 1 107 ? 9.708 -6.026 -7.816 1.00 93.94 107 VAL A C 1
ATOM 802 O O . VAL A 1 107 ? 8.996 -5.055 -7.572 1.00 93.94 107 VAL A O 1
ATOM 805 N N . HIS A 1 108 ? 10.750 -5.983 -8.644 1.00 93.19 108 HIS A N 1
ATOM 806 C CA . HIS A 1 108 ? 11.000 -4.885 -9.574 1.00 93.19 108 HIS A CA 1
ATOM 807 C C . HIS A 1 108 ? 10.528 -5.307 -10.962 1.00 93.19 108 HIS A C 1
ATOM 809 O O . HIS A 1 108 ? 10.861 -6.403 -11.414 1.00 93.19 108 HIS A O 1
ATOM 815 N N . LEU A 1 109 ? 9.747 -4.448 -11.615 1.00 93.38 109 LEU A N 1
ATOM 816 C CA . LEU A 1 109 ? 9.255 -4.665 -12.971 1.00 93.38 109 LEU A CA 1
ATOM 817 C C . LEU A 1 109 ? 9.792 -3.571 -13.893 1.00 93.38 109 LEU A C 1
ATOM 819 O O . LEU A 1 109 ? 9.795 -2.397 -13.521 1.00 93.38 109 LEU A O 1
ATOM 823 N N . SER A 1 110 ? 10.217 -3.956 -15.092 1.00 92.38 110 SER A N 1
ATOM 824 C CA . SER A 1 110 ? 10.700 -3.044 -16.134 1.00 92.38 110 SER A CA 1
ATOM 825 C C . SER A 1 110 ? 10.481 -3.649 -17.522 1.00 92.38 110 SER A C 1
ATOM 827 O O . SER A 1 110 ? 10.253 -4.850 -17.662 1.00 92.38 110 SER A O 1
ATOM 829 N N . ASP A 1 111 ? 10.491 -2.806 -18.554 1.00 90.19 111 ASP A N 1
ATOM 830 C CA . ASP A 1 111 ? 10.248 -3.195 -19.949 1.00 90.19 111 ASP A CA 1
ATOM 831 C C . ASP A 1 111 ? 11.530 -3.328 -20.795 1.00 90.19 111 ASP A C 1
ATOM 833 O O . ASP A 1 111 ? 11.444 -3.615 -21.996 1.00 90.19 111 ASP A O 1
ATOM 837 N N . ASP A 1 112 ? 12.695 -3.152 -20.163 1.00 91.69 112 ASP A N 1
ATOM 838 C CA . ASP A 1 112 ? 14.038 -3.218 -20.751 1.00 91.69 112 ASP A CA 1
ATOM 839 C C . ASP A 1 112 ? 14.538 -4.653 -20.991 1.00 91.69 112 ASP A C 1
ATOM 841 O O . ASP A 1 112 ? 15.250 -4.906 -21.963 1.00 91.69 112 ASP A O 1
ATOM 845 N N . ASP A 1 113 ? 14.124 -5.597 -20.146 1.00 90.94 113 ASP A N 1
ATOM 846 C CA . ASP A 1 113 ? 14.361 -7.034 -20.274 1.00 90.94 113 ASP A CA 1
ATOM 847 C C . ASP A 1 113 ? 13.030 -7.778 -20.119 1.00 90.94 113 ASP A C 1
ATOM 849 O O . ASP A 1 113 ? 12.285 -7.575 -19.158 1.00 90.94 113 ASP A O 1
ATOM 853 N N . ASP A 1 114 ? 12.741 -8.694 -21.044 1.00 91.50 114 ASP A N 1
ATOM 854 C CA . ASP A 1 114 ? 11.547 -9.528 -20.984 1.00 91.50 114 ASP A CA 1
ATOM 855 C C . ASP A 1 114 ? 11.480 -10.350 -19.681 1.00 91.50 114 ASP A C 1
ATOM 857 O O . ASP A 1 114 ? 10.378 -10.636 -19.223 1.00 91.50 114 ASP A O 1
ATOM 861 N N . ASN A 1 115 ? 12.613 -10.670 -19.036 1.00 92.25 115 ASN A N 1
ATOM 862 C CA . ASN A 1 115 ? 12.656 -11.339 -17.726 1.00 92.25 115 ASN A CA 1
ATOM 863 C C . ASN A 1 115 ? 12.131 -10.481 -16.566 1.00 92.25 115 ASN A C 1
ATOM 865 O O . ASN A 1 115 ? 11.698 -11.045 -15.557 1.00 92.25 115 ASN A O 1
ATOM 869 N N . ASN A 1 116 ? 12.161 -9.155 -16.714 1.00 93.25 116 ASN A N 1
ATOM 870 C CA . ASN A 1 116 ? 11.666 -8.193 -15.729 1.00 93.25 116 ASN A CA 1
ATOM 871 C C . ASN A 1 116 ? 10.191 -7.823 -15.968 1.00 93.25 116 ASN A C 1
ATOM 873 O O . ASN A 1 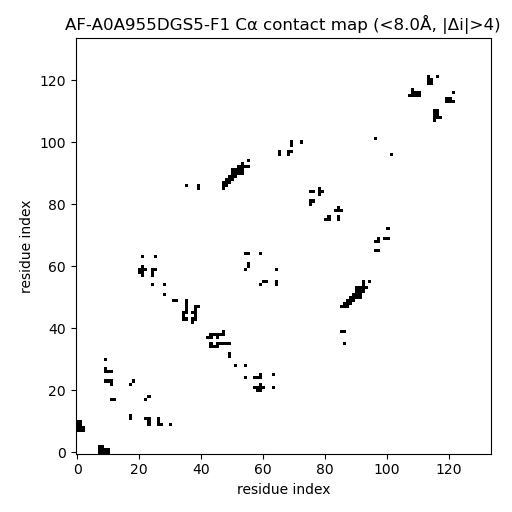116 ? 9.605 -7.062 -15.200 1.00 93.25 116 ASN A O 1
ATOM 877 N N . LEU A 1 117 ? 9.552 -8.386 -16.999 1.00 93.00 117 LEU A N 1
ATOM 878 C CA . LEU A 1 117 ? 8.106 -8.286 -17.185 1.00 93.00 117 LEU A CA 1
ATOM 879 C C . LEU A 1 117 ? 7.369 -9.170 -16.176 1.00 93.00 117 LEU A C 1
ATOM 881 O O . LEU A 1 117 ? 7.822 -10.263 -15.832 1.00 93.00 117 LEU A O 1
ATOM 885 N N . LEU A 1 118 ? 6.144 -8.776 -15.818 1.00 90.69 118 LEU A N 1
ATOM 886 C CA . LEU A 1 118 ? 5.291 -9.530 -14.889 1.00 90.69 118 LEU A CA 1
ATOM 887 C C . LEU A 1 118 ? 5.123 -11.011 -15.284 1.00 90.69 118 LEU A C 1
ATOM 889 O O . LEU A 1 118 ? 5.161 -11.897 -14.433 1.00 90.69 118 LEU A O 1
ATOM 893 N N . PHE A 1 119 ? 4.968 -11.289 -16.583 1.00 93.12 119 PHE A N 1
ATOM 894 C CA . PHE A 1 119 ? 4.804 -12.649 -17.119 1.00 93.12 119 PHE A CA 1
ATOM 895 C C . PHE A 1 119 ? 6.073 -13.223 -17.748 1.00 93.12 119 PHE A C 1
ATOM 897 O O . PHE A 1 119 ? 6.009 -14.270 -18.396 1.00 93.12 119 PHE A O 1
ATOM 904 N N . LYS A 1 120 ? 7.206 -12.532 -17.601 1.00 92.88 120 LYS A N 1
ATOM 905 C CA . LYS A 1 120 ? 8.488 -12.875 -18.232 1.00 92.88 120 LYS A CA 1
ATOM 906 C C . LYS A 1 120 ? 8.433 -13.003 -19.764 1.00 92.88 120 LYS A C 1
ATOM 908 O O . LYS A 1 120 ? 9.205 -13.741 -20.371 1.00 92.88 120 LYS A O 1
ATOM 913 N N . ARG A 1 121 ? 7.426 -12.378 -20.380 1.00 90.88 121 ARG A N 1
ATOM 914 C CA . ARG A 1 121 ? 7.164 -12.367 -21.824 1.00 90.88 121 ARG A CA 1
ATOM 915 C C . ARG A 1 121 ? 6.198 -11.244 -22.172 1.00 90.88 121 ARG A C 1
ATOM 917 O O . ARG A 1 121 ? 5.350 -10.874 -21.355 1.00 90.88 121 ARG A O 1
ATOM 924 N N . ARG A 1 122 ? 6.241 -10.787 -23.421 1.00 89.19 122 ARG A N 1
ATOM 925 C CA . ARG A 1 122 ? 5.273 -9.822 -23.960 1.00 89.19 122 ARG A CA 1
ATOM 926 C C . ARG A 1 122 ? 3.957 -10.511 -24.305 1.00 89.19 122 ARG A C 1
ATOM 928 O O . ARG A 1 122 ? 3.930 -11.535 -24.989 1.00 89.19 122 ARG A O 1
ATOM 935 N N . LEU A 1 123 ? 2.854 -9.949 -23.825 1.00 87.25 123 LEU A N 1
ATOM 936 C CA . LEU A 1 123 ? 1.514 -10.388 -24.205 1.00 87.25 123 LEU A CA 1
ATOM 937 C C . LEU A 1 123 ? 1.097 -9.678 -25.500 1.00 87.25 123 LEU A C 1
ATOM 939 O O . LEU A 1 123 ? 1.379 -8.498 -25.674 1.00 87.25 123 LEU A O 1
ATOM 943 N N . GLY A 1 124 ? 0.436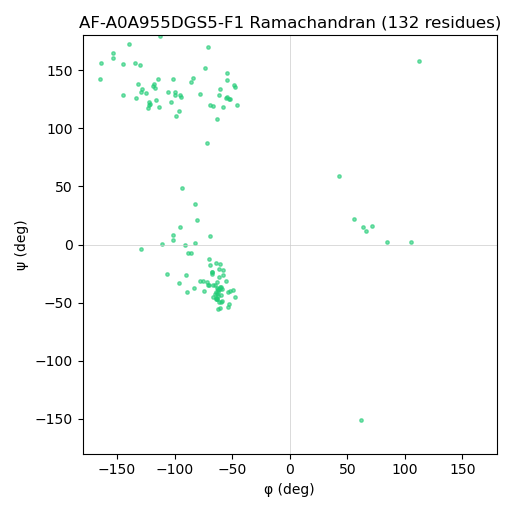 -10.390 -26.416 1.00 79.62 124 GLY A N 1
ATOM 944 C CA . GLY A 1 124 ? -0.100 -9.795 -27.649 1.00 79.62 124 GLY A CA 1
ATOM 945 C C . GLY A 1 124 ? 0.880 -9.670 -28.822 1.00 79.62 124 GLY A C 1
ATOM 946 O O . GLY A 1 124 ? 0.479 -9.202 -29.882 1.00 79.62 124 GLY A O 1
ATOM 947 N N . ALA A 1 125 ? 2.127 -10.137 -28.692 1.00 66.62 125 ALA A N 1
ATOM 948 C CA . ALA A 1 125 ? 3.004 -10.332 -29.844 1.00 66.62 125 ALA A CA 1
ATOM 949 C C . ALA A 1 125 ? 2.501 -11.538 -30.655 1.00 66.62 125 ALA A C 1
ATOM 951 O O . ALA A 1 125 ? 2.881 -12.684 -30.412 1.00 66.62 125 ALA A O 1
ATOM 952 N N . THR A 1 126 ? 1.579 -11.296 -31.586 1.00 56.22 126 THR A N 1
ATOM 953 C CA . THR A 1 126 ? 1.203 -12.273 -32.609 1.00 56.22 126 THR A CA 1
ATOM 954 C C . THR A 1 126 ? 2.463 -12.748 -33.324 1.00 56.22 126 THR A C 1
ATOM 956 O O . THR A 1 126 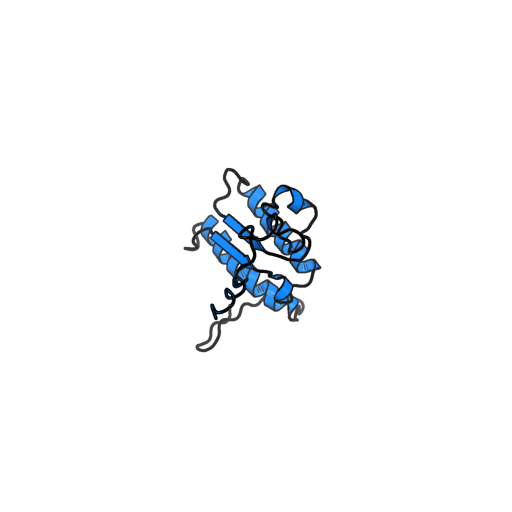? 3.222 -11.936 -33.852 1.00 56.22 126 THR A O 1
ATOM 959 N N . SER A 1 127 ? 2.676 -14.066 -33.345 1.00 55.88 127 SER A N 1
ATOM 960 C CA . SER A 1 127 ? 3.613 -14.706 -34.271 1.00 55.88 127 SER A CA 1
ATOM 961 C C . SER A 1 127 ? 3.344 -14.162 -35.683 1.00 55.88 127 SER A C 1
ATOM 963 O O . SER A 1 127 ? 2.165 -14.017 -36.028 1.00 55.88 127 SER A O 1
ATOM 965 N N . PRO A 1 128 ? 4.367 -13.807 -36.486 1.00 54.34 128 PRO A N 1
ATOM 966 C CA . PRO A 1 128 ? 4.120 -13.368 -37.851 1.00 54.34 128 PRO A CA 1
ATOM 967 C C . PRO A 1 128 ? 3.328 -14.467 -38.559 1.00 54.34 128 PRO A C 1
ATOM 969 O O . PRO A 1 128 ? 3.722 -15.634 -38.524 1.00 54.34 128 PRO A O 1
ATOM 972 N N . LEU A 1 129 ? 2.181 -14.091 -39.132 1.00 56.28 129 LEU A N 1
ATOM 973 C CA . LEU A 1 129 ? 1.370 -14.967 -39.970 1.00 56.28 129 LEU A CA 1
ATOM 974 C C . LEU A 1 129 ? 2.315 -15.675 -40.946 1.00 56.28 129 LEU A C 1
ATOM 976 O O . LEU A 1 129 ? 3.056 -15.014 -41.677 1.00 56.28 129 LEU A O 1
ATOM 980 N N . LEU A 1 130 ? 2.342 -17.009 -40.889 1.00 58.47 130 LEU A N 1
ATOM 981 C CA . LEU A 1 130 ? 3.100 -17.832 -41.828 1.00 58.47 130 LEU A CA 1
ATOM 982 C C . LEU A 1 130 ? 2.780 -17.360 -43.258 1.00 58.47 130 LEU A C 1
ATOM 984 O O . LEU A 1 130 ? 1.609 -17.091 -43.540 1.00 58.47 130 LEU A O 1
ATOM 988 N N . PRO A 1 131 ? 3.778 -17.235 -44.151 1.00 60.09 131 PRO A N 1
ATOM 989 C CA . PRO A 1 131 ? 3.521 -16.800 -45.516 1.00 60.09 131 PRO A CA 1
ATOM 990 C C . PRO A 1 131 ? 2.567 -17.793 -46.186 1.00 60.09 131 PRO A C 1
ATOM 992 O O . PRO A 1 131 ? 2.748 -19.007 -46.057 1.00 60.09 131 PRO A O 1
ATOM 995 N N . GLU A 1 132 ? 1.540 -17.275 -46.864 1.00 56.78 132 GLU A N 1
ATOM 996 C CA . GLU A 1 132 ? 0.590 -18.106 -47.601 1.00 56.78 132 GLU A CA 1
ATOM 997 C C . GLU A 1 132 ? 1.348 -18.999 -48.587 1.00 56.78 132 GLU A C 1
ATOM 999 O O . GLU A 1 132 ? 2.188 -18.540 -49.367 1.00 56.78 132 GLU A O 1
ATOM 1004 N N . SER A 1 133 ? 1.075 -20.301 -48.505 1.00 62.47 133 SER A N 1
ATOM 1005 C CA . SER A 1 133 ? 1.609 -21.280 -49.445 1.00 62.47 133 SER A CA 1
ATOM 1006 C C . SER A 1 133 ? 0.993 -20.996 -50.811 1.00 62.47 133 SER A C 1
ATOM 1008 O O . SER A 1 133 ? -0.228 -21.004 -50.952 1.00 62.47 133 SER A O 1
ATOM 1010 N N . SER A 1 134 ? 1.859 -20.690 -51.778 1.00 64.88 134 SER A N 1
ATOM 1011 C CA . SER A 1 134 ? 1.515 -20.512 -53.193 1.00 64.88 134 SER A CA 1
ATOM 1012 C C . SER A 1 134 ? 1.094 -21.819 -53.855 1.00 64.88 134 SER A C 1
ATOM 1014 O O . SER A 1 134 ? 1.617 -22.879 -53.438 1.00 64.88 134 SER A O 1
#